Protein AF-A0A497CHL9-F1 (afdb_monomer)

pLDDT: mean 81.03, std 6.9, range [50.44, 88.62]

Structure (mmCIF, N/CA/C/O backbone):
data_AF-A0A497CHL9-F1
#
_entry.id   AF-A0A497CHL9-F1
#
loop_
_atom_site.group_PDB
_atom_site.id
_atom_site.type_symbol
_atom_site.label_atom_id
_atom_site.label_alt_id
_atom_site.label_comp_id
_atom_site.label_asym_id
_atom_site.label_entity_id
_atom_site.label_seq_id
_atom_site.pdbx_PDB_ins_code
_atom_site.Cartn_x
_atom_site.Cartn_y
_atom_site.Cartn_z
_atom_site.occupancy
_atom_site.B_iso_or_equiv
_atom_site.auth_seq_id
_atom_site.auth_comp_id
_atom_site.auth_asym_id
_atom_site.auth_atom_id
_atom_site.pdbx_PDB_model_num
ATOM 1 N N . MET A 1 1 ? -33.575 -0.368 0.134 1.00 50.44 1 MET A N 1
ATOM 2 C CA . MET A 1 1 ? -32.310 -0.157 0.882 1.00 50.44 1 MET A CA 1
ATOM 3 C C . MET A 1 1 ? -31.190 0.016 -0.133 1.00 50.44 1 MET A C 1
ATOM 5 O O . MET A 1 1 ? -31.068 -0.824 -1.010 1.00 50.44 1 MET A O 1
ATOM 9 N N . ASN A 1 2 ? -30.447 1.124 -0.096 1.00 69.88 2 ASN A N 1
ATOM 10 C CA . ASN A 1 2 ? -29.485 1.469 -1.149 1.00 69.88 2 ASN A CA 1
ATOM 11 C C . ASN A 1 2 ? -28.126 0.797 -0.862 1.00 69.88 2 ASN A C 1
ATOM 13 O O . ASN A 1 2 ? -27.558 1.038 0.204 1.00 69.88 2 ASN A O 1
ATOM 17 N N . VAL A 1 3 ? -27.611 -0.046 -1.763 1.00 69.12 3 VAL A N 1
ATOM 18 C CA . VAL A 1 3 ? -26.396 -0.878 -1.560 1.00 69.12 3 VAL A CA 1
ATOM 19 C C . VAL A 1 3 ? -25.186 -0.036 -1.132 1.00 69.12 3 VAL A C 1
ATOM 21 O O . VAL A 1 3 ? -24.444 -0.408 -0.224 1.00 69.12 3 VAL A O 1
ATOM 24 N N . VAL A 1 4 ? -25.071 1.171 -1.689 1.00 67.56 4 VAL A N 1
ATOM 25 C CA . VAL A 1 4 ? -24.030 2.159 -1.361 1.00 67.56 4 VAL A CA 1
ATOM 26 C C . VAL A 1 4 ? -24.041 2.548 0.124 1.00 67.56 4 VAL A C 1
ATOM 28 O O . VAL A 1 4 ? -22.989 2.706 0.741 1.00 67.56 4 VAL A O 1
ATOM 31 N N . SER A 1 5 ? -25.224 2.651 0.737 1.00 66.19 5 SER A N 1
ATOM 32 C CA . SER A 1 5 ? -25.349 3.008 2.158 1.00 66.19 5 SER A CA 1
ATOM 33 C C . SER A 1 5 ? -24.856 1.903 3.094 1.00 66.19 5 SER A C 1
ATOM 35 O O . SER A 1 5 ? -24.341 2.204 4.169 1.00 66.19 5 SER A O 1
ATOM 37 N N . ASN A 1 6 ? -24.959 0.636 2.681 1.00 70.38 6 ASN A N 1
ATOM 38 C CA . ASN A 1 6 ? -24.486 -0.499 3.472 1.00 70.38 6 ASN A CA 1
ATOM 39 C C . ASN A 1 6 ? -22.960 -0.621 3.406 1.00 70.38 6 ASN A C 1
ATOM 41 O O . ASN A 1 6 ? -22.311 -0.795 4.434 1.00 70.38 6 ASN A O 1
ATOM 45 N N . ILE A 1 7 ? -22.380 -0.426 2.218 1.00 69.19 7 ILE A N 1
ATOM 46 C CA . ILE A 1 7 ? -20.923 -0.412 2.023 1.00 69.19 7 ILE A CA 1
ATOM 47 C C . ILE A 1 7 ? -20.285 0.704 2.863 1.00 69.19 7 ILE A C 1
ATOM 49 O O . ILE A 1 7 ? -19.293 0.479 3.550 1.00 69.19 7 ILE A O 1
ATOM 53 N N . ASN A 1 8 ? -20.895 1.891 2.901 1.00 68.25 8 ASN A N 1
ATOM 54 C CA . ASN A 1 8 ? -20.396 2.998 3.721 1.00 68.25 8 ASN A CA 1
ATOM 55 C C . ASN A 1 8 ? -20.463 2.735 5.229 1.00 68.25 8 ASN A C 1
ATOM 57 O O . ASN A 1 8 ? -19.634 3.262 5.973 1.00 68.25 8 ASN A O 1
ATOM 61 N N . LYS A 1 9 ? -21.432 1.943 5.698 1.00 70.69 9 LYS A N 1
ATOM 62 C CA . LYS A 1 9 ? -21.491 1.526 7.105 1.00 70.69 9 LYS A CA 1
ATOM 63 C C . LYS A 1 9 ? -20.357 0.564 7.443 1.00 70.69 9 LYS A C 1
ATOM 65 O O . LYS A 1 9 ? -19.736 0.725 8.487 1.00 70.69 9 LYS A O 1
ATOM 70 N N . GLU A 1 10 ? -20.061 -0.384 6.557 1.00 70.75 10 GLU A N 1
ATOM 71 C CA . GLU A 1 10 ? -18.956 -1.333 6.733 1.00 70.75 10 GLU A CA 1
ATOM 72 C C . GLU A 1 10 ? -17.585 -0.645 6.688 1.00 70.75 10 GLU A C 1
ATOM 74 O O . GLU A 1 10 ? -16.754 -0.873 7.564 1.00 70.75 10 GLU A O 1
ATOM 79 N N . LEU A 1 11 ? -17.365 0.270 5.739 1.00 68.25 11 LEU A N 1
ATOM 80 C CA . LEU A 1 11 ? -16.096 0.999 5.610 1.00 68.25 11 LEU A CA 1
ATOM 81 C C . LEU A 1 11 ? -15.804 1.939 6.787 1.00 68.25 11 LEU A C 1
ATOM 83 O O . LEU A 1 11 ? -14.644 2.209 7.092 1.00 68.25 11 LEU A O 1
ATOM 87 N N . ASN A 1 12 ? -16.843 2.443 7.456 1.00 70.44 12 ASN A N 1
ATOM 88 C CA . ASN A 1 12 ? -16.687 3.281 8.644 1.00 70.44 12 ASN A CA 1
ATOM 89 C C . ASN A 1 12 ? -16.412 2.482 9.923 1.00 70.44 12 ASN A C 1
ATOM 91 O O . ASN A 1 12 ? -16.129 3.090 10.960 1.00 70.44 12 ASN A O 1
ATOM 95 N N . LYS A 1 13 ? -16.470 1.142 9.887 1.00 77.12 13 LYS A N 1
ATOM 96 C CA . LYS A 1 13 ? -16.126 0.343 11.064 1.00 77.12 13 LYS A CA 1
ATOM 97 C C . LYS A 1 13 ? -14.653 0.563 11.424 1.00 77.12 13 LYS A C 1
ATOM 99 O O . LYS A 1 13 ? -13.784 0.476 10.552 1.00 77.12 13 LYS A O 1
ATOM 104 N N . PRO A 1 14 ? -14.336 0.799 12.710 1.00 69.75 14 PRO A N 1
ATOM 105 C CA . PRO A 1 14 ? -12.968 1.084 13.143 1.00 69.75 14 PRO A CA 1
ATOM 106 C C . PRO A 1 14 ? -11.999 -0.079 12.885 1.00 69.75 14 PRO A C 1
ATOM 108 O O . PRO A 1 14 ? -10.794 0.149 12.807 1.00 69.75 14 PRO A O 1
ATOM 111 N N . GLU A 1 15 ? -12.523 -1.294 12.722 1.00 77.88 15 GLU A N 1
ATOM 112 C CA . GLU A 1 15 ? -11.773 -2.542 12.552 1.00 77.88 15 GLU A CA 1
ATOM 113 C C . GLU A 1 15 ? -11.457 -2.895 11.094 1.00 77.88 15 GLU A C 1
ATOM 115 O O . GLU A 1 15 ? -10.571 -3.713 10.846 1.00 77.88 15 GLU A O 1
ATOM 120 N N . PHE A 1 16 ? -12.156 -2.288 10.128 1.00 81.31 16 PHE A N 1
ATOM 121 C CA . PHE A 1 16 ? -12.050 -2.667 8.718 1.00 81.31 16 PHE A CA 1
ATOM 122 C C . PHE A 1 16 ? -10.626 -2.450 8.188 1.00 81.31 16 PHE A C 1
ATOM 124 O O . PHE A 1 16 ? -9.960 -3.392 7.765 1.00 81.31 16 PHE A O 1
ATOM 131 N N . PHE A 1 17 ? -10.111 -1.223 8.294 1.00 82.44 17 PHE A N 1
ATOM 132 C CA . PHE A 1 17 ? -8.760 -0.899 7.828 1.00 82.44 17 PHE A CA 1
ATOM 133 C C . PHE A 1 17 ? -7.643 -1.638 8.586 1.00 82.44 17 PHE A C 1
ATOM 135 O O . PHE A 1 17 ? -6.747 -2.155 7.918 1.00 82.44 17 PHE A O 1
ATOM 142 N N . PRO A 1 18 ? -7.680 -1.767 9.932 1.00 84.25 18 PRO A N 1
ATOM 143 C CA . PRO A 1 18 ? -6.744 -2.622 10.660 1.00 84.25 18 PRO A CA 1
ATOM 144 C C . PRO A 1 18 ? -6.675 -4.061 10.140 1.00 84.25 18 PRO A C 1
ATOM 146 O O . PRO A 1 18 ? -5.583 -4.602 9.978 1.00 84.25 18 PRO A O 1
ATOM 149 N N . ARG A 1 19 ? -7.826 -4.668 9.822 1.00 85.06 19 ARG A N 1
ATOM 150 C CA . ARG A 1 19 ? -7.886 -6.032 9.286 1.00 85.06 19 ARG A CA 1
ATOM 151 C C . ARG A 1 19 ? -7.238 -6.137 7.905 1.00 85.06 19 ARG A C 1
ATOM 153 O O . ARG A 1 19 ? -6.485 -7.076 7.666 1.00 85.06 19 ARG A O 1
ATOM 160 N N . LEU A 1 20 ? -7.493 -5.179 7.009 1.00 84.38 20 LEU A N 1
ATOM 161 C CA . LEU A 1 20 ? -6.867 -5.173 5.681 1.00 84.38 20 LEU A CA 1
ATOM 162 C C . LEU A 1 20 ? -5.348 -4.981 5.769 1.00 84.38 20 LEU A C 1
ATOM 164 O O . LEU A 1 20 ? -4.608 -5.632 5.039 1.00 84.38 20 LEU A O 1
ATOM 168 N N . ILE A 1 21 ? -4.872 -4.128 6.678 1.00 85.50 21 ILE A N 1
ATOM 169 C CA . ILE A 1 21 ? -3.434 -3.935 6.901 1.00 85.50 21 ILE A CA 1
ATOM 170 C C . ILE A 1 21 ? -2.798 -5.218 7.445 1.00 85.50 21 ILE A C 1
ATOM 172 O O . ILE A 1 21 ? -1.766 -5.639 6.932 1.00 85.50 21 ILE A O 1
ATOM 176 N N . ALA A 1 22 ? -3.423 -5.875 8.426 1.00 85.75 22 ALA A N 1
ATOM 177 C CA . ALA A 1 22 ? -2.941 -7.154 8.950 1.00 85.75 22 ALA A CA 1
ATOM 178 C C . ALA A 1 22 ? -2.854 -8.233 7.856 1.00 85.75 22 ALA A C 1
ATOM 180 O O . ALA A 1 22 ? -1.887 -8.994 7.815 1.00 85.75 22 ALA A O 1
ATOM 181 N N . LEU A 1 23 ? -3.820 -8.250 6.930 1.00 86.50 23 LEU A N 1
ATOM 182 C CA . LEU A 1 23 ? -3.804 -9.132 5.765 1.00 86.50 23 LEU A CA 1
ATOM 183 C C . LEU A 1 23 ? -2.622 -8.818 4.841 1.00 86.50 23 LEU A C 1
ATOM 185 O O . LEU A 1 23 ? -1.882 -9.733 4.491 1.00 86.50 23 LEU A O 1
ATOM 189 N N . VAL A 1 24 ? -2.390 -7.543 4.503 1.00 86.81 24 VAL A N 1
ATOM 190 C CA . VAL A 1 24 ? -1.218 -7.131 3.709 1.00 86.81 24 VAL A CA 1
ATOM 191 C C . VAL A 1 24 ? 0.078 -7.593 4.376 1.00 86.81 24 VAL A C 1
ATOM 193 O O . VAL A 1 24 ? 0.905 -8.219 3.715 1.00 86.81 24 VAL A O 1
ATOM 196 N N . LEU A 1 25 ? 0.236 -7.362 5.685 1.00 85.75 25 LEU A N 1
ATOM 197 C CA . LEU A 1 25 ? 1.422 -7.796 6.427 1.00 85.75 25 LEU A CA 1
ATOM 198 C C . LEU A 1 25 ? 1.605 -9.317 6.383 1.00 85.75 25 LEU A C 1
ATOM 200 O O . LEU A 1 25 ? 2.717 -9.775 6.152 1.00 85.75 25 LEU A O 1
ATOM 204 N N . SER A 1 26 ? 0.539 -10.099 6.569 1.00 85.44 26 SER A N 1
ATOM 205 C CA . SER A 1 26 ? 0.612 -11.566 6.512 1.00 85.44 26 SER A CA 1
ATOM 206 C C . SER A 1 26 ? 0.983 -12.060 5.109 1.00 85.44 26 SER A C 1
ATOM 208 O O . SER A 1 26 ? 1.888 -12.876 4.948 1.00 85.44 26 SER A O 1
ATOM 210 N N . THR A 1 27 ? 0.380 -11.487 4.063 1.00 85.94 27 THR A N 1
ATOM 211 C CA . THR A 1 27 ? 0.700 -11.855 2.672 1.00 85.94 27 THR A CA 1
ATOM 212 C C . THR A 1 27 ? 2.117 -11.474 2.247 1.00 85.94 27 THR A C 1
ATOM 214 O O . THR A 1 27 ? 2.654 -12.075 1.315 1.00 85.94 27 THR A O 1
ATOM 217 N N . LEU A 1 28 ? 2.750 -10.526 2.944 1.00 83.25 28 LEU A N 1
ATOM 218 C CA . LEU A 1 28 ? 4.136 -10.135 2.702 1.00 83.25 28 LEU A CA 1
ATOM 219 C C . LEU A 1 28 ? 5.110 -11.292 2.973 1.00 83.25 28 LEU A C 1
ATOM 221 O O . LEU A 1 28 ? 6.092 -11.419 2.247 1.00 83.25 28 LEU A O 1
ATOM 225 N N . LEU A 1 29 ? 4.811 -12.171 3.939 1.00 78.50 29 LEU A N 1
ATOM 226 C CA . LEU A 1 29 ? 5.639 -13.348 4.236 1.00 78.50 29 LEU A CA 1
ATOM 227 C C . LEU A 1 29 ? 5.560 -14.440 3.158 1.00 78.50 29 LEU A C 1
ATOM 229 O O . LEU A 1 29 ? 6.499 -15.214 3.006 1.00 78.50 29 LEU A O 1
ATOM 233 N N . ILE A 1 30 ? 4.460 -14.506 2.403 1.00 79.88 30 ILE A N 1
ATOM 234 C CA . ILE A 1 30 ? 4.221 -15.564 1.407 1.00 79.88 30 ILE A CA 1
ATOM 235 C C . ILE A 1 30 ? 4.927 -15.254 0.083 1.00 79.88 30 ILE A C 1
ATOM 237 O O . ILE A 1 30 ? 5.431 -16.158 -0.581 1.00 79.88 30 ILE A O 1
ATOM 241 N N . GLY A 1 31 ? 4.966 -13.984 -0.327 1.00 80.88 31 GLY A N 1
ATOM 242 C CA . GLY A 1 31 ? 5.686 -13.574 -1.528 1.00 80.88 31 GLY A CA 1
ATOM 243 C C . GLY A 1 31 ? 5.150 -12.307 -2.185 1.00 80.88 31 GLY A C 1
ATOM 244 O O . GLY A 1 31 ? 4.174 -11.698 -1.749 1.00 80.88 31 GLY A O 1
ATOM 245 N N . PHE A 1 32 ? 5.796 -11.917 -3.287 1.00 76.88 32 PHE A N 1
ATOM 246 C CA . PHE A 1 32 ? 5.501 -10.663 -3.985 1.00 76.88 32 PHE A CA 1
ATOM 247 C C . PHE A 1 32 ? 4.085 -10.629 -4.577 1.00 76.88 32 PHE A C 1
ATOM 249 O O . PHE A 1 32 ? 3.349 -9.683 -4.328 1.00 76.88 32 PHE A O 1
ATOM 256 N N . ALA A 1 33 ? 3.672 -11.677 -5.298 1.00 81.00 33 ALA A N 1
ATOM 257 C CA . ALA A 1 33 ? 2.364 -11.719 -5.955 1.00 81.00 33 ALA A CA 1
ATOM 258 C C . ALA A 1 33 ? 1.167 -11.540 -4.989 1.00 81.00 33 ALA A C 1
ATOM 260 O O . ALA A 1 33 ? 0.363 -10.6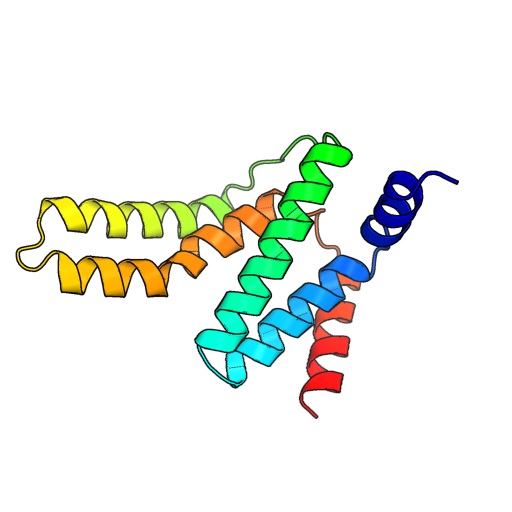35 -5.224 1.00 81.00 33 ALA A O 1
ATOM 261 N N . PRO A 1 34 ? 1.032 -12.317 -3.892 1.00 82.56 34 PRO A N 1
ATOM 262 C CA . PRO A 1 34 ? -0.085 -12.141 -2.961 1.00 82.56 34 PRO A CA 1
ATOM 263 C C . PRO A 1 34 ? -0.032 -10.797 -2.224 1.00 82.56 34 PRO A C 1
ATOM 265 O O . PRO A 1 34 ? -1.074 -10.170 -2.039 1.00 82.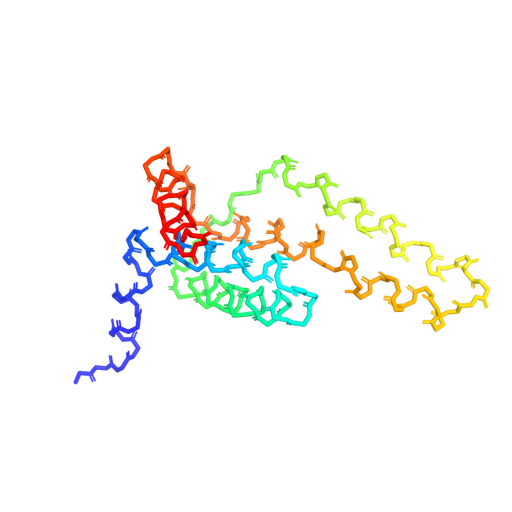56 34 PRO A O 1
ATOM 268 N N . SER A 1 35 ? 1.166 -10.312 -1.882 1.00 84.44 35 SER A N 1
ATOM 269 C CA . SER A 1 35 ? 1.349 -8.994 -1.264 1.00 84.44 35 SER A CA 1
ATOM 270 C C . SER A 1 35 ? 0.899 -7.851 -2.182 1.00 84.44 35 SER A C 1
ATOM 272 O O . SER A 1 35 ? 0.167 -6.958 -1.752 1.00 84.44 35 SER A O 1
ATOM 274 N N . SER A 1 36 ? 1.240 -7.903 -3.474 1.00 83.94 36 SER A N 1
ATOM 275 C CA . SER A 1 36 ? 0.802 -6.910 -4.462 1.00 83.94 36 SER A CA 1
ATOM 276 C C . SER A 1 36 ? -0.718 -6.883 -4.629 1.00 83.94 36 SER A C 1
ATOM 278 O O . SER A 1 36 ? -1.302 -5.803 -4.717 1.00 83.94 36 SER A O 1
ATOM 280 N N . ILE A 1 37 ? -1.376 -8.048 -4.627 1.00 86.31 37 ILE A N 1
ATOM 281 C CA . ILE A 1 37 ? -2.842 -8.137 -4.715 1.00 86.31 37 ILE A CA 1
ATOM 282 C C . ILE A 1 37 ? -3.483 -7.538 -3.460 1.00 86.31 37 ILE A C 1
ATOM 284 O O . ILE A 1 37 ? -4.386 -6.707 -3.566 1.00 86.31 37 ILE A O 1
ATOM 288 N N . ALA A 1 38 ? -2.990 -7.901 -2.273 1.00 86.38 38 ALA A N 1
ATOM 289 C CA . ALA A 1 38 ? -3.486 -7.368 -1.009 1.00 86.38 38 ALA A CA 1
ATOM 290 C C . ALA A 1 38 ? -3.315 -5.840 -0.921 1.00 86.38 38 ALA A C 1
ATOM 292 O O . ALA A 1 38 ? -4.241 -5.133 -0.516 1.00 86.38 38 ALA A O 1
ATOM 293 N N . LEU A 1 39 ? -2.165 -5.316 -1.361 1.00 85.81 39 LEU A N 1
ATOM 294 C CA . LEU A 1 39 ? -1.913 -3.877 -1.469 1.00 85.81 39 LEU A CA 1
ATOM 295 C C . LEU A 1 39 ? -2.865 -3.200 -2.457 1.00 85.81 39 LEU A C 1
ATOM 297 O O . LEU A 1 39 ? -3.381 -2.124 -2.158 1.00 85.81 39 LEU A O 1
ATOM 301 N N . GLY A 1 40 ? -3.139 -3.826 -3.604 1.00 86.00 40 GLY A N 1
ATOM 302 C CA . GLY A 1 40 ? -4.111 -3.332 -4.578 1.00 86.00 40 GLY A CA 1
ATOM 303 C C . GLY A 1 40 ? -5.516 -3.214 -3.984 1.00 86.00 40 GLY A C 1
ATOM 304 O O . GLY A 1 40 ? -6.161 -2.173 -4.113 1.00 86.00 40 GLY A O 1
ATOM 305 N N . VAL A 1 41 ? -5.959 -4.241 -3.253 1.00 88.19 41 VAL A N 1
ATOM 306 C CA . VAL A 1 41 ? -7.248 -4.243 -2.543 1.00 88.19 41 VAL A CA 1
ATOM 307 C C . VAL A 1 41 ? -7.294 -3.138 -1.482 1.00 88.19 41 VAL A C 1
ATOM 309 O O . VAL A 1 41 ? -8.253 -2.364 -1.438 1.00 88.19 41 VAL A O 1
ATOM 312 N N . LEU A 1 42 ? -6.245 -3.005 -0.663 1.00 87.81 42 LEU A N 1
ATOM 313 C CA . LEU A 1 42 ? -6.136 -1.939 0.337 1.00 87.81 42 LEU A CA 1
ATOM 314 C C . LEU A 1 42 ? -6.179 -0.548 -0.317 1.00 87.81 42 LEU A C 1
ATOM 316 O O . LEU A 1 42 ? -6.854 0.349 0.197 1.00 87.81 42 LEU A O 1
ATOM 320 N N . SER A 1 43 ? -5.503 -0.376 -1.454 1.00 85.75 43 SER A N 1
ATOM 321 C CA . SER A 1 43 ? -5.474 0.877 -2.212 1.00 85.75 43 SER A CA 1
ATOM 322 C C . SER A 1 43 ? -6.860 1.254 -2.731 1.00 85.75 43 SER A C 1
ATOM 324 O O . SER A 1 43 ? -7.334 2.364 -2.487 1.00 85.75 43 SER A O 1
ATOM 326 N N . PHE A 1 44 ? -7.558 0.302 -3.358 1.00 87.44 44 PHE A N 1
ATOM 327 C CA . PHE A 1 44 ? -8.898 0.511 -3.901 1.00 87.44 44 PHE A CA 1
ATOM 328 C C . PHE A 1 44 ? -9.897 0.939 -2.819 1.00 87.44 44 PHE A C 1
ATOM 330 O O . PHE A 1 44 ? -10.590 1.948 -2.971 1.00 87.44 44 PHE A O 1
ATOM 337 N N . PHE A 1 45 ? -9.932 0.225 -1.688 1.00 84.94 45 PHE A N 1
ATOM 338 C CA . PHE A 1 45 ? -10.843 0.559 -0.592 1.00 84.94 45 PHE A CA 1
ATOM 339 C C . PHE A 1 45 ? -10.503 1.894 0.077 1.00 84.94 45 PHE A C 1
ATOM 341 O O . PHE A 1 45 ? -11.409 2.657 0.417 1.00 84.94 45 PHE A O 1
ATOM 348 N N . SER A 1 46 ? -9.216 2.207 0.232 1.00 83.50 46 SER A N 1
ATOM 349 C CA . SER A 1 46 ? -8.766 3.496 0.774 1.00 83.50 46 SER A CA 1
ATOM 350 C C . SER A 1 46 ? -9.183 4.667 -0.121 1.00 83.50 46 SER A C 1
ATOM 352 O O . SER A 1 46 ? -9.678 5.683 0.376 1.00 83.50 46 SER A O 1
ATOM 354 N N . LEU A 1 47 ? -9.040 4.516 -1.442 1.00 83.50 47 LEU A N 1
ATOM 355 C CA . LEU A 1 47 ? -9.422 5.535 -2.418 1.00 83.50 47 LEU A CA 1
ATOM 356 C C . LEU A 1 47 ? -10.942 5.752 -2.428 1.00 83.50 47 LEU A C 1
ATOM 358 O O . LEU A 1 47 ? -11.410 6.888 -2.318 1.00 83.50 47 LEU A O 1
ATOM 362 N N . TRP A 1 48 ? -11.711 4.658 -2.478 1.00 82.12 48 TRP A N 1
ATOM 363 C CA . TRP A 1 48 ? -13.173 4.693 -2.437 1.00 82.12 48 TRP A CA 1
ATOM 364 C C . TRP A 1 48 ? -13.689 5.391 -1.176 1.00 82.12 48 TRP A C 1
ATOM 366 O O . TRP A 1 48 ? -14.531 6.287 -1.248 1.00 82.12 48 TRP A O 1
ATOM 376 N N . TYR A 1 49 ? -13.130 5.038 -0.016 1.00 79.69 49 TYR A N 1
ATOM 377 C CA . TYR A 1 49 ? -13.485 5.651 1.260 1.00 79.69 49 TYR A CA 1
ATOM 378 C C . TYR A 1 49 ? -13.277 7.170 1.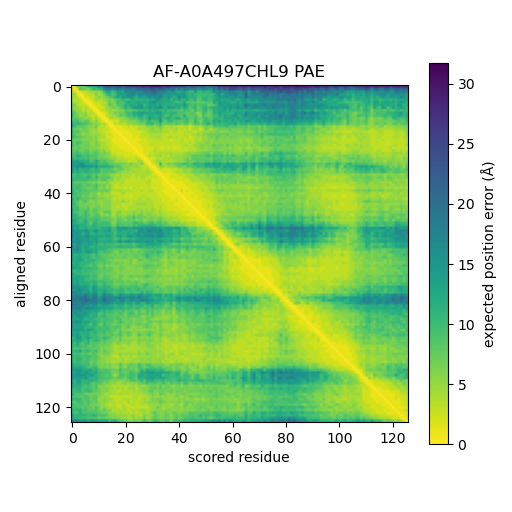260 1.00 79.69 49 TYR A C 1
ATOM 380 O O . TYR A 1 49 ? -14.132 7.910 1.746 1.00 79.69 49 TYR A O 1
ATOM 388 N N . THR A 1 50 ? -12.182 7.662 0.682 1.00 77.25 50 THR A N 1
ATOM 389 C CA . THR A 1 50 ? -11.898 9.104 0.655 1.00 77.25 50 THR A CA 1
ATOM 390 C C . THR A 1 50 ? -12.797 9.881 -0.289 1.00 77.25 50 THR A C 1
ATOM 392 O O . THR A 1 50 ? -13.236 10.975 0.075 1.00 77.25 50 THR A O 1
ATOM 395 N N . ILE A 1 51 ? -13.136 9.311 -1.448 1.00 78.12 51 ILE A N 1
ATOM 396 C CA . ILE A 1 51 ? -14.098 9.910 -2.383 1.00 78.12 51 ILE A CA 1
ATOM 397 C C . ILE A 1 51 ? -15.458 10.074 -1.698 1.00 78.12 51 ILE A C 1
ATOM 399 O O . ILE A 1 51 ? -16.060 11.148 -1.744 1.00 78.12 51 ILE A O 1
ATOM 403 N N . VAL A 1 52 ? -15.921 9.029 -1.010 1.00 75.94 52 VAL A N 1
ATOM 404 C CA . VAL A 1 52 ? -17.243 9.031 -0.379 1.00 75.94 52 VAL A CA 1
ATOM 405 C C . VAL A 1 52 ? -17.279 9.875 0.895 1.00 75.94 52 VAL A C 1
ATOM 407 O O . VAL A 1 52 ? -18.231 10.620 1.119 1.00 75.94 52 VAL A O 1
ATOM 410 N N . SER A 1 53 ? -16.234 9.811 1.719 1.00 69.69 53 SER A N 1
ATOM 411 C CA . SER A 1 53 ? -16.156 10.560 2.975 1.00 69.69 53 SER A CA 1
ATOM 412 C C . SER A 1 53 ? -15.765 12.035 2.784 1.00 69.69 53 SER A C 1
ATOM 414 O O . SER A 1 53 ? -15.729 12.764 3.778 1.00 69.69 53 SER A O 1
ATOM 416 N N . LYS A 1 54 ? -15.443 12.477 1.551 1.00 67.44 54 LYS A N 1
ATOM 417 C CA . LYS A 1 54 ? -14.974 13.838 1.194 1.00 67.44 54 LYS A CA 1
ATOM 418 C C . LYS A 1 54 ? -13.967 14.411 2.192 1.00 67.44 54 LYS A C 1
ATOM 420 O O . LYS A 1 54 ? -14.051 15.565 2.623 1.00 67.44 54 LYS A O 1
ATOM 425 N N . ARG A 1 55 ? -13.038 13.574 2.641 1.00 67.00 55 ARG A N 1
ATOM 426 C CA . ARG A 1 55 ? -12.200 13.926 3.777 1.00 67.00 55 ARG A CA 1
ATOM 427 C C . ARG A 1 55 ? -11.094 14.885 3.361 1.00 67.00 55 ARG A C 1
ATOM 429 O O . ARG 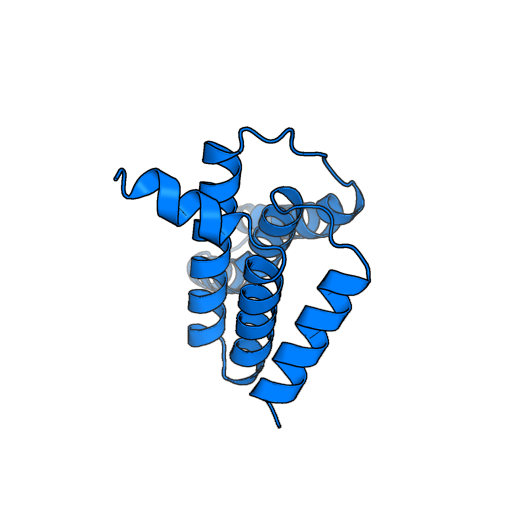A 1 55 ? -10.433 14.684 2.349 1.00 67.00 55 ARG A O 1
ATOM 436 N N . LYS A 1 56 ? -10.841 15.893 4.198 1.00 65.19 56 LYS A N 1
ATOM 437 C CA . LYS A 1 56 ? -9.659 16.747 4.058 1.00 65.19 56 LYS A CA 1
ATOM 438 C C . LYS A 1 56 ? -8.409 15.920 4.362 1.00 65.19 56 LYS A C 1
ATOM 440 O O . LYS A 1 56 ? -8.191 15.528 5.510 1.00 65.19 56 LYS A O 1
ATOM 445 N N . ILE A 1 57 ? -7.627 15.651 3.323 1.00 70.06 57 ILE A N 1
ATOM 446 C CA . ILE A 1 57 ? -6.335 14.972 3.412 1.00 70.06 57 ILE A CA 1
ATOM 447 C C . ILE A 1 57 ? -5.394 15.883 4.205 1.00 70.06 57 ILE A C 1
ATOM 449 O O . ILE A 1 57 ? -5.177 17.036 3.831 1.00 70.06 57 ILE A O 1
ATOM 453 N N . LYS A 1 58 ? -4.869 15.394 5.331 1.00 69.38 58 LYS A N 1
ATOM 454 C CA . LYS A 1 58 ? -3.828 16.101 6.082 1.00 69.38 58 LYS A CA 1
ATOM 455 C C . LYS A 1 58 ? -2.486 15.561 5.621 1.00 69.38 58 LYS A C 1
ATOM 457 O O . LYS A 1 58 ? -2.141 14.433 5.956 1.00 69.38 58 LYS A O 1
ATOM 462 N N . LEU A 1 59 ? -1.759 16.370 4.858 1.00 69.50 59 LEU A N 1
ATOM 463 C CA . LEU A 1 59 ? -0.401 16.040 4.449 1.00 69.50 59 LEU A CA 1
ATOM 464 C C . LEU A 1 59 ? 0.491 15.934 5.689 1.00 69.50 59 LEU A C 1
ATOM 466 O O . LEU A 1 59 ? 0.621 16.888 6.454 1.00 69.50 59 LEU A O 1
ATOM 470 N N . GLN A 1 60 ? 1.052 14.749 5.897 1.00 77.19 60 GLN A N 1
ATOM 471 C CA . GLN A 1 60 ? 2.035 14.474 6.936 1.00 77.19 60 GLN A CA 1
ATOM 472 C C . GLN A 1 60 ? 3.417 14.486 6.288 1.00 77.19 60 GLN A C 1
ATOM 474 O O . GLN A 1 60 ? 3.652 13.745 5.332 1.00 77.19 60 GLN A O 1
ATOM 479 N N . PHE A 1 61 ? 4.316 15.341 6.779 1.00 77.69 61 PHE A N 1
ATOM 480 C CA . PHE A 1 61 ? 5.661 15.489 6.214 1.00 77.69 61 PHE A CA 1
ATOM 481 C C . PHE A 1 61 ? 6.470 14.192 6.306 1.00 77.69 61 PHE A C 1
ATOM 483 O O . PHE A 1 61 ? 7.289 13.917 5.434 1.00 77.69 61 PHE A O 1
ATOM 490 N N . GLU A 1 62 ? 6.194 13.354 7.304 1.00 82.88 62 GLU A N 1
ATOM 491 C CA . GLU A 1 62 ? 6.877 12.076 7.504 1.00 82.88 62 GLU A CA 1
ATOM 492 C C . GLU A 1 62 ? 6.650 11.113 6.327 1.00 82.88 62 GLU A C 1
ATOM 494 O O . GLU A 1 62 ? 7.545 10.362 5.946 1.00 82.88 62 GLU A O 1
ATOM 499 N N . LEU A 1 63 ? 5.470 11.172 5.700 1.00 81.06 63 LEU A N 1
ATOM 500 C CA . LEU A 1 63 ? 5.109 10.324 4.562 1.00 81.06 63 LEU A CA 1
ATOM 501 C C . LEU A 1 63 ? 5.659 10.854 3.231 1.00 81.06 63 LEU A C 1
ATOM 503 O O . LEU A 1 63 ? 5.647 10.133 2.235 1.00 81.06 63 LEU A O 1
ATOM 507 N N . LEU A 1 64 ? 6.178 12.084 3.207 1.00 83.44 64 LEU A N 1
ATOM 508 C CA . LEU A 1 64 ? 6.776 12.676 2.01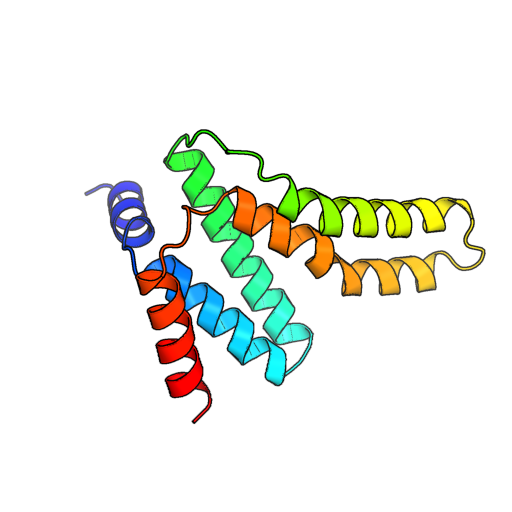4 1.00 83.44 64 LEU A CA 1
ATOM 509 C C . LEU A 1 64 ? 8.149 12.064 1.699 1.00 83.44 64 LEU A C 1
ATOM 511 O O . LEU A 1 64 ? 8.525 11.966 0.538 1.00 83.44 64 LEU A O 1
ATOM 515 N N . ILE A 1 65 ? 8.878 11.603 2.719 1.00 86.75 65 ILE A N 1
ATOM 516 C CA . ILE A 1 65 ? 10.210 10.995 2.585 1.00 86.75 65 ILE A CA 1
ATOM 517 C C . ILE A 1 65 ? 10.209 9.780 1.634 1.00 86.75 65 ILE A C 1
ATOM 519 O O . ILE A 1 65 ? 10.958 9.802 0.654 1.00 86.75 65 ILE A O 1
ATOM 523 N N . PRO A 1 66 ? 9.383 8.734 1.854 1.00 86.19 66 PRO A N 1
ATOM 524 C CA . PRO A 1 66 ? 9.358 7.570 0.965 1.00 86.19 66 PRO A CA 1
ATOM 525 C C . PRO A 1 66 ? 8.883 7.914 -0.455 1.00 86.19 66 PRO A C 1
ATOM 527 O O . PRO A 1 66 ? 9.378 7.339 -1.424 1.00 86.19 66 PRO A O 1
ATOM 530 N N . ILE A 1 67 ? 7.997 8.907 -0.597 1.00 87.31 67 ILE A N 1
ATOM 531 C CA . ILE A 1 67 ? 7.557 9.415 -1.903 1.00 87.31 67 ILE A CA 1
ATOM 532 C C . ILE A 1 67 ? 8.727 10.078 -2.640 1.00 87.31 67 ILE A C 1
ATOM 534 O O . ILE A 1 67 ? 8.975 9.760 -3.800 1.00 87.31 67 ILE A O 1
ATOM 538 N N . SER A 1 68 ? 9.488 10.946 -1.970 1.00 87.25 68 SER A N 1
ATOM 539 C CA . SER A 1 68 ? 10.665 11.601 -2.552 1.00 87.25 68 SER A CA 1
ATOM 540 C C . SER A 1 68 ? 11.726 10.594 -2.997 1.00 87.25 68 SER A C 1
ATOM 542 O O . SER A 1 68 ? 12.292 10.734 -4.077 1.00 87.25 68 SER A O 1
ATOM 544 N N . ILE A 1 69 ? 11.957 9.538 -2.212 1.00 88.62 69 ILE A N 1
ATOM 545 C CA . ILE A 1 69 ? 12.867 8.443 -2.584 1.00 88.62 69 ILE A CA 1
ATOM 546 C C . ILE A 1 69 ? 12.389 7.722 -3.846 1.00 88.62 69 ILE A C 1
ATOM 548 O O . ILE A 1 69 ? 13.192 7.439 -4.733 1.00 88.62 69 ILE A O 1
ATOM 552 N N . TYR A 1 70 ? 11.087 7.471 -3.973 1.00 87.94 70 TYR A N 1
ATOM 553 C CA . TYR A 1 70 ? 10.544 6.881 -5.192 1.00 87.94 70 TYR A CA 1
ATOM 554 C C . TYR A 1 70 ? 10.716 7.805 -6.407 1.00 87.94 70 TYR A C 1
ATOM 556 O O . TYR A 1 70 ? 11.098 7.341 -7.478 1.00 87.94 70 TYR A O 1
ATOM 564 N N . VAL A 1 71 ? 10.518 9.118 -6.245 1.00 88.06 71 VAL A N 1
ATOM 565 C CA . VAL A 1 71 ? 10.771 10.104 -7.313 1.00 88.06 71 VAL A CA 1
ATOM 566 C C . VAL A 1 71 ? 12.236 10.080 -7.757 1.00 88.06 71 VAL A C 1
ATOM 568 O O . VAL A 1 71 ? 12.504 10.130 -8.956 1.00 88.06 71 VAL A O 1
ATOM 571 N N . LEU A 1 72 ? 13.186 9.928 -6.828 1.00 88.56 72 LEU A N 1
ATOM 572 C CA . LEU A 1 72 ? 14.599 9.751 -7.178 1.00 88.56 72 LEU A CA 1
ATOM 573 C C . LEU A 1 72 ? 14.825 8.494 -8.029 1.00 88.56 72 LEU A C 1
ATOM 575 O O . LEU A 1 72 ? 15.563 8.561 -9.008 1.00 88.56 72 LEU A O 1
ATOM 579 N N . PHE A 1 73 ? 14.156 7.375 -7.729 1.00 86.56 73 PHE A N 1
ATOM 580 C CA . PHE A 1 73 ? 14.228 6.182 -8.582 1.00 86.56 73 PHE A CA 1
ATOM 581 C C . PHE A 1 73 ? 13.634 6.417 -9.969 1.00 86.56 73 PHE A C 1
ATOM 583 O O . PHE A 1 73 ? 14.231 5.999 -10.957 1.00 86.56 73 PHE A O 1
ATOM 590 N N . VAL A 1 74 ? 12.515 7.135 -10.075 1.00 87.12 74 VAL A N 1
ATOM 591 C CA . VAL A 1 74 ? 11.938 7.507 -11.376 1.00 87.12 74 VAL A CA 1
ATOM 592 C C . VAL A 1 74 ? 12.923 8.357 -12.183 1.00 87.12 74 VAL A C 1
ATOM 594 O O . VAL A 1 74 ? 13.075 8.137 -13.381 1.00 87.12 74 VAL A O 1
ATOM 597 N N . LEU A 1 75 ? 13.655 9.274 -11.542 1.00 88.38 75 LEU A N 1
ATOM 598 C CA . LEU A 1 75 ? 14.659 10.102 -12.217 1.00 88.38 75 LEU A CA 1
ATOM 599 C C . LEU A 1 75 ? 15.812 9.282 -12.812 1.00 88.38 75 LEU A C 1
ATOM 601 O O . LEU A 1 75 ? 16.378 9.684 -13.828 1.00 88.38 75 LEU A O 1
ATOM 605 N N . THR A 1 76 ? 16.122 8.106 -12.255 1.00 87.00 76 THR A N 1
ATOM 606 C CA . THR A 1 76 ? 17.141 7.215 -12.838 1.00 87.00 76 THR A CA 1
ATOM 607 C C . THR A 1 76 ? 16.755 6.676 -14.218 1.00 87.00 76 THR A C 1
ATOM 609 O O . THR A 1 76 ? 17.644 6.318 -14.989 1.00 87.00 76 THR A O 1
ATOM 612 N N . LEU A 1 77 ? 15.465 6.689 -14.588 1.00 84.44 77 LEU A N 1
ATOM 613 C CA . LEU A 1 77 ? 15.022 6.296 -15.931 1.00 84.44 77 LEU A CA 1
ATOM 614 C C . LEU A 1 77 ? 15.588 7.208 -17.024 1.00 84.44 77 LEU A C 1
ATOM 616 O O . LEU A 1 77 ? 15.834 6.733 -18.127 1.00 84.44 77 LEU A O 1
ATOM 620 N N . PHE A 1 78 ? 15.846 8.485 -16.726 1.00 85.50 78 PHE A N 1
ATOM 621 C CA . PHE A 1 78 ? 16.416 9.420 -17.702 1.00 85.50 78 PHE A CA 1
ATOM 622 C C . PHE A 1 78 ? 17.894 9.151 -18.012 1.00 85.50 78 PHE A C 1
ATOM 624 O O . PHE A 1 78 ? 18.407 9.660 -19.003 1.00 85.50 78 PHE A O 1
ATOM 631 N N . TRP A 1 79 ? 18.576 8.365 -17.176 1.00 85.25 79 TRP A N 1
ATOM 632 C CA . TRP A 1 79 ? 20.007 8.078 -17.304 1.00 85.25 79 TRP A CA 1
ATOM 633 C C . TRP A 1 79 ? 2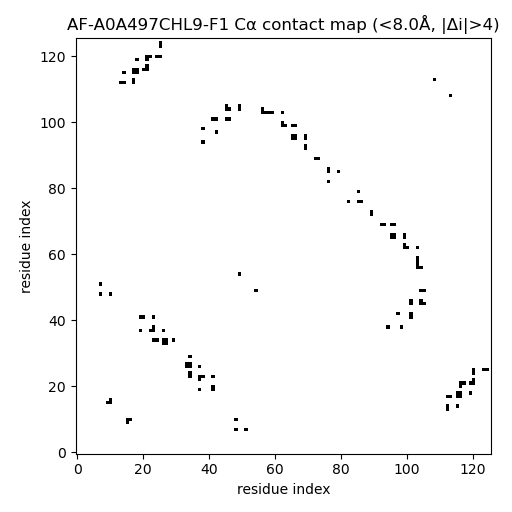0.299 6.596 -17.591 1.00 85.25 79 TRP A C 1
ATOM 635 O O . TRP A 1 79 ? 21.450 6.211 -17.797 1.00 85.25 79 TRP A O 1
ATOM 645 N N . THR A 1 80 ? 19.284 5.729 -17.579 1.00 83.94 80 THR A N 1
ATOM 646 C CA . THR A 1 80 ? 19.514 4.287 -17.706 1.00 83.94 80 THR A CA 1
ATOM 647 C C . THR A 1 80 ? 19.754 3.865 -19.154 1.00 83.94 80 THR A C 1
ATOM 649 O O . THR A 1 80 ? 19.097 4.333 -20.080 1.00 83.94 80 THR A O 1
ATOM 652 N N . ILE A 1 81 ? 20.680 2.925 -19.338 1.00 81.00 81 ILE A N 1
ATOM 653 C CA . ILE A 1 81 ? 21.004 2.324 -20.641 1.00 81.00 81 ILE A CA 1
ATOM 654 C C . ILE A 1 81 ? 20.053 1.156 -20.954 1.00 81.00 81 ILE A C 1
ATOM 656 O O . ILE A 1 81 ? 19.751 0.896 -22.113 1.00 81.00 81 ILE A O 1
ATOM 660 N N . ASN A 1 82 ? 19.551 0.466 -19.919 1.00 85.62 82 ASN A N 1
ATOM 661 C CA . ASN A 1 82 ? 18.668 -0.699 -20.040 1.00 85.62 82 ASN A CA 1
ATOM 662 C C . ASN A 1 82 ? 17.297 -0.401 -19.426 1.00 85.62 82 ASN A C 1
ATOM 664 O O . ASN A 1 82 ? 17.039 -0.719 -18.263 1.00 85.62 82 ASN A O 1
ATOM 668 N N . ILE A 1 83 ? 16.416 0.205 -20.221 1.00 84.75 83 ILE A N 1
ATOM 669 C CA . ILE A 1 83 ? 15.098 0.667 -19.770 1.00 84.75 83 ILE A CA 1
ATOM 670 C C . ILE A 1 83 ? 14.231 -0.492 -19.256 1.00 84.75 83 ILE A C 1
ATOM 672 O O . ILE A 1 83 ? 13.667 -0.377 -18.169 1.00 84.75 83 ILE A O 1
ATOM 676 N N . ASP A 1 84 ? 14.180 -1.629 -19.958 1.00 85.00 84 ASP A N 1
ATOM 677 C CA . ASP A 1 84 ? 13.348 -2.783 -19.571 1.00 85.00 84 ASP A CA 1
ATOM 678 C C . ASP A 1 84 ? 13.666 -3.302 -18.163 1.00 85.00 84 ASP A C 1
ATOM 680 O O . ASP A 1 84 ? 12.781 -3.642 -17.371 1.00 85.00 84 ASP A O 1
ATOM 684 N N . LEU A 1 85 ? 14.954 -3.334 -17.824 1.00 84.12 85 LEU A N 1
ATOM 685 C CA . LEU A 1 85 ? 15.423 -3.857 -16.548 1.00 84.12 85 LEU A CA 1
ATOM 686 C C . LEU A 1 85 ? 15.173 -2.853 -15.414 1.00 84.12 85 LEU A C 1
ATOM 688 O O . LEU A 1 85 ? 14.801 -3.248 -14.307 1.00 84.12 85 LEU A O 1
ATOM 692 N N . THR A 1 86 ? 15.304 -1.553 -15.698 1.00 85.25 86 THR A N 1
ATOM 693 C CA . THR A 1 86 ? 14.992 -0.483 -14.742 1.00 85.25 86 THR A CA 1
ATOM 694 C C . THR A 1 86 ? 13.492 -0.377 -14.466 1.00 85.25 86 THR A C 1
ATOM 696 O O . THR A 1 86 ? 13.116 -0.252 -13.302 1.00 85.25 86 THR A O 1
ATOM 699 N N . ILE A 1 87 ? 12.628 -0.514 -15.480 1.00 85.31 87 ILE A N 1
ATOM 700 C CA . ILE A 1 87 ? 11.165 -0.521 -15.299 1.00 85.31 87 ILE A CA 1
ATOM 701 C C . ILE A 1 87 ? 10.746 -1.671 -14.383 1.00 85.31 87 ILE A C 1
ATOM 703 O O . ILE A 1 87 ? 10.032 -1.448 -13.410 1.00 85.31 87 ILE A O 1
ATOM 707 N N . LYS A 1 88 ? 11.263 -2.884 -14.612 1.00 85.25 88 LYS A N 1
ATOM 708 C CA . LYS A 1 88 ? 10.950 -4.045 -13.765 1.00 85.25 88 LYS A CA 1
ATOM 709 C C . LYS A 1 88 ? 11.393 -3.855 -12.308 1.00 85.25 88 LYS A C 1
ATOM 711 O O . LYS A 1 88 ? 10.741 -4.342 -11.383 1.00 85.25 88 LYS A O 1
ATOM 716 N N . GLY A 1 89 ? 12.506 -3.155 -12.084 1.00 83.75 89 GLY A N 1
ATOM 717 C CA . GLY A 1 89 ? 12.941 -2.752 -10.744 1.00 83.75 89 GLY A CA 1
ATOM 718 C C . GLY A 1 89 ? 11.988 -1.740 -10.104 1.00 83.75 89 GLY A C 1
ATOM 719 O O . GLY A 1 89 ? 11.616 -1.894 -8.941 1.00 83.75 89 GLY A O 1
ATOM 720 N N . LEU A 1 90 ? 11.549 -0.753 -10.884 1.00 85.38 90 LEU A N 1
ATOM 721 C CA . LEU A 1 90 ? 10.646 0.309 -10.451 1.00 85.38 90 LEU A CA 1
ATOM 722 C C . LEU A 1 90 ? 9.242 -0.216 -10.108 1.00 85.38 90 LEU A C 1
ATOM 724 O O . LEU A 1 90 ? 8.655 0.180 -9.105 1.00 85.38 90 LEU A O 1
ATOM 728 N N . GLU A 1 91 ? 8.735 -1.184 -10.875 1.00 85.19 91 GLU A N 1
ATOM 729 C CA . GLU A 1 91 ? 7.480 -1.886 -10.579 1.00 85.19 91 GLU A CA 1
ATOM 730 C C . GLU A 1 91 ? 7.522 -2.588 -9.218 1.00 85.19 91 GLU A C 1
ATOM 732 O O . GLU A 1 91 ? 6.549 -2.561 -8.466 1.00 85.19 91 GLU A O 1
ATOM 737 N N . ARG A 1 92 ? 8.659 -3.190 -8.851 1.00 81.50 92 ARG A N 1
ATOM 738 C CA . ARG A 1 92 ? 8.807 -3.863 -7.549 1.00 81.50 92 ARG A CA 1
ATOM 739 C C . ARG A 1 92 ? 8.913 -2.880 -6.390 1.00 81.50 92 ARG A C 1
ATOM 741 O O . ARG A 1 92 ? 8.506 -3.215 -5.278 1.00 81.50 92 ARG A O 1
ATOM 748 N N . THR A 1 93 ? 9.431 -1.679 -6.632 1.00 84.94 93 THR A N 1
ATOM 749 C CA . THR A 1 93 ? 9.540 -0.621 -5.620 1.00 84.94 93 THR A CA 1
ATOM 750 C C . THR A 1 93 ? 8.324 0.302 -5.590 1.00 84.94 93 THR A C 1
ATOM 752 O O . THR A 1 93 ? 8.279 1.209 -4.765 1.00 84.94 93 THR A O 1
ATOM 755 N N . ILE A 1 94 ? 7.283 0.051 -6.390 1.00 85.56 94 ILE A N 1
ATOM 756 C CA . ILE A 1 94 ? 6.072 0.882 -6.399 1.00 85.56 94 ILE A CA 1
ATOM 757 C C . ILE A 1 94 ? 5.375 0.931 -5.033 1.00 85.56 94 ILE A C 1
ATOM 759 O O . ILE A 1 94 ? 4.800 1.955 -4.662 1.00 85.56 94 ILE A O 1
ATOM 763 N N . SER A 1 95 ? 5.499 -0.133 -4.232 1.00 83.94 95 SER A N 1
ATOM 764 C CA . SER A 1 95 ? 4.992 -0.197 -2.856 1.00 83.94 95 SER A CA 1
ATOM 765 C C . SER A 1 95 ? 5.540 0.927 -1.973 1.00 83.94 95 SER A C 1
ATOM 767 O O . SER A 1 95 ? 4.830 1.410 -1.094 1.00 83.94 95 SER A O 1
ATOM 769 N N . LEU A 1 96 ? 6.766 1.391 -2.238 1.00 83.94 96 LEU A N 1
ATOM 770 C CA . LEU A 1 96 ? 7.420 2.487 -1.515 1.00 83.94 96 LEU A CA 1
ATOM 771 C C . LEU A 1 96 ? 6.683 3.821 -1.711 1.00 83.94 96 LEU A C 1
ATOM 773 O O . LEU A 1 96 ? 6.732 4.673 -0.834 1.00 83.94 96 LEU A O 1
ATOM 777 N N . CYS A 1 97 ? 5.951 3.978 -2.817 1.00 85.88 97 CYS A N 1
ATOM 778 C CA . CYS A 1 97 ? 5.098 5.134 -3.091 1.00 85.88 97 CYS A CA 1
ATOM 779 C C . CYS A 1 97 ? 3.625 4.867 -2.737 1.00 85.88 97 CYS A C 1
ATOM 781 O O . CYS A 1 97 ? 2.956 5.696 -2.125 1.00 85.88 97 CYS A O 1
ATOM 783 N N . VAL A 1 98 ? 3.110 3.680 -3.063 1.00 85.75 98 VAL A N 1
ATOM 784 C CA . VAL A 1 98 ? 1.695 3.332 -2.856 1.00 85.75 98 VAL A CA 1
ATOM 785 C C . VAL A 1 98 ? 1.333 3.287 -1.372 1.00 85.75 98 VAL A C 1
ATOM 787 O O . VAL A 1 98 ? 0.313 3.846 -0.976 1.00 85.75 98 VAL A O 1
ATOM 790 N N . VAL A 1 99 ? 2.171 2.675 -0.532 1.00 86.62 99 VAL A N 1
ATOM 791 C CA . VAL A 1 99 ? 1.922 2.581 0.914 1.00 86.62 99 VAL A CA 1
ATOM 792 C C . VAL A 1 99 ? 1.764 3.965 1.560 1.00 86.62 99 VAL A C 1
ATOM 794 O O . VAL A 1 99 ? 0.719 4.197 2.173 1.00 86.62 99 VAL A O 1
ATOM 797 N N . PRO A 1 100 ? 2.706 4.921 1.423 1.00 85.62 100 PRO A N 1
ATOM 798 C CA . PRO A 1 100 ? 2.532 6.239 2.029 1.00 85.62 100 PRO A CA 1
ATOM 799 C C . PRO A 1 100 ? 1.326 7.002 1.465 1.00 85.62 100 PRO A C 1
ATOM 801 O O . PRO A 1 100 ? 0.631 7.671 2.227 1.00 85.62 100 PRO A O 1
ATOM 804 N N . ILE A 1 101 ? 0.993 6.856 0.178 1.00 84.81 101 ILE A N 1
ATOM 805 C CA . ILE A 1 101 ? -0.228 7.459 -0.385 1.00 84.81 101 ILE A CA 1
ATOM 806 C C . ILE A 1 101 ? -1.479 6.913 0.316 1.00 84.81 101 ILE A C 1
ATOM 808 O O . ILE A 1 101 ? -2.353 7.685 0.711 1.00 84.81 101 ILE A O 1
ATOM 812 N N . ILE A 1 102 ? -1.560 5.598 0.533 1.00 85.69 102 ILE A N 1
ATOM 813 C CA . ILE A 1 102 ? -2.691 4.975 1.230 1.00 85.69 102 ILE A CA 1
ATOM 814 C C . ILE A 1 102 ? -2.799 5.493 2.672 1.00 85.69 102 ILE A C 1
ATOM 816 O O . ILE A 1 102 ? -3.883 5.884 3.110 1.00 85.69 102 ILE A O 1
ATOM 820 N N . PHE A 1 103 ? -1.686 5.562 3.406 1.00 83.75 103 PHE A N 1
ATOM 821 C CA . PHE A 1 103 ? -1.685 6.070 4.782 1.00 83.75 103 PHE A CA 1
ATOM 822 C C . PHE A 1 103 ? -2.030 7.561 4.889 1.00 83.75 103 PHE A C 1
ATOM 824 O O . PHE A 1 103 ? -2.608 7.971 5.894 1.00 83.75 103 PHE A O 1
ATOM 831 N N . LEU A 1 104 ? -1.764 8.356 3.851 1.00 82.62 104 LEU A N 1
ATOM 832 C CA . LEU A 1 104 ? -2.173 9.762 3.776 1.00 82.62 104 LEU A CA 1
ATOM 833 C C . LEU A 1 104 ? -3.701 9.934 3.709 1.00 82.62 104 LEU A C 1
ATOM 835 O O . LEU A 1 104 ? -4.270 10.898 4.224 1.00 82.62 104 LEU A O 1
ATOM 839 N N . ILE A 1 105 ? -4.351 8.996 3.023 1.00 80.06 105 ILE A N 1
ATOM 840 C CA . ILE A 1 105 ? -5.784 8.965 2.718 1.00 80.06 105 ILE A CA 1
ATOM 841 C C . ILE A 1 105 ? -6.574 8.363 3.897 1.00 80.06 105 ILE A C 1
ATOM 843 O O . ILE A 1 105 ? -7.708 8.761 4.189 1.00 80.06 105 ILE A O 1
ATOM 847 N N . LEU A 1 106 ? -5.965 7.412 4.606 1.00 78.88 106 LEU A N 1
ATOM 848 C CA . LEU A 1 106 ? -6.550 6.725 5.752 1.00 78.88 106 LEU A CA 1
ATOM 849 C C . LEU A 1 106 ? -6.808 7.657 6.958 1.00 78.88 106 LEU A C 1
ATOM 851 O O . LEU A 1 106 ? -6.147 8.676 7.160 1.00 78.88 106 LEU A O 1
ATOM 855 N N . PRO A 1 107 ? -7.782 7.320 7.828 1.00 71.31 107 PRO A N 1
ATOM 856 C CA . PRO A 1 107 ? -7.891 7.944 9.145 1.00 71.31 107 PRO A CA 1
ATOM 857 C C . PRO A 1 107 ? -6.641 7.766 9.977 1.00 71.31 107 PRO A C 1
ATOM 859 O O . PRO A 1 107 ? -6.094 6.671 10.023 1.00 71.31 107 PRO A O 1
ATOM 862 N N . LYS A 1 108 ? -6.282 8.833 10.711 1.00 70.06 108 LYS A N 1
ATOM 863 C CA . LYS A 1 108 ? -5.270 8.775 11.766 1.00 70.06 108 LYS A CA 1
ATOM 864 C C . LYS A 1 108 ? -5.467 7.504 12.587 1.00 70.06 108 LYS A C 1
ATOM 866 O O . LYS A 1 108 ? -6.535 7.286 13.166 1.00 70.06 108 LYS A O 1
ATOM 871 N N . PHE A 1 109 ? -4.431 6.679 12.599 1.00 72.56 109 PHE A N 1
ATO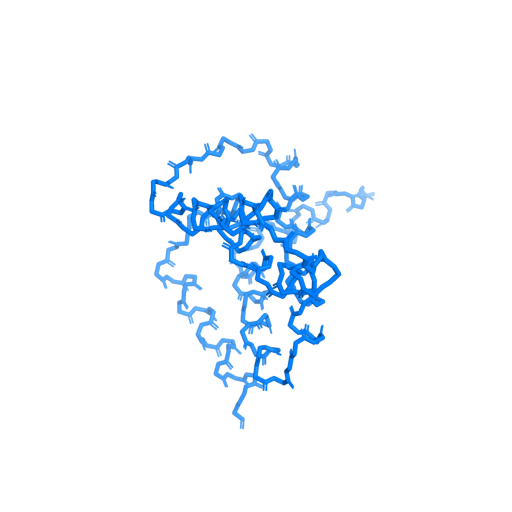M 872 C CA . PHE A 1 109 ? -4.379 5.498 13.436 1.00 72.56 109 PHE A CA 1
ATOM 873 C C . PHE A 1 109 ? -4.139 5.943 14.877 1.00 72.56 109 PHE A C 1
ATOM 875 O O . PHE A 1 109 ? -3.221 6.713 15.150 1.00 72.56 109 PHE A O 1
ATOM 882 N N . ASN A 1 110 ? -5.005 5.491 15.782 1.00 75.44 110 ASN A N 1
ATOM 883 C CA . ASN A 1 110 ? -4.759 5.566 17.218 1.00 75.44 110 ASN A CA 1
ATOM 884 C C . ASN A 1 110 ? -4.061 4.276 17.675 1.00 75.44 110 ASN A C 1
ATOM 886 O O . ASN A 1 110 ? -4.162 3.257 16.989 1.00 75.44 110 ASN A O 1
ATOM 890 N N . LEU A 1 111 ? -3.428 4.300 18.850 1.00 77.19 111 LEU A N 1
ATOM 891 C CA . LEU A 1 111 ? -2.753 3.147 19.455 1.00 77.19 111 LEU A CA 1
ATOM 892 C C . LEU A 1 111 ? -3.645 1.896 19.499 1.00 77.19 111 LEU A C 1
ATOM 894 O O . LEU A 1 111 ? -3.166 0.797 19.232 1.00 77.19 111 LEU A O 1
ATOM 898 N N . ASP A 1 112 ? -4.946 2.060 19.744 1.00 78.88 112 ASP A N 1
ATOM 899 C CA . ASP A 1 112 ? -5.906 0.949 19.775 1.00 78.88 112 ASP A CA 1
ATOM 900 C C . ASP A 1 112 ? -6.045 0.258 18.414 1.00 78.88 112 ASP A C 1
ATOM 902 O O . ASP A 1 112 ? -6.098 -0.966 18.324 1.00 78.88 112 ASP A O 1
ATOM 906 N N . ARG A 1 113 ? -6.033 1.033 17.322 1.00 80.25 113 ARG A N 1
ATOM 907 C CA . ARG A 1 113 ? -6.111 0.485 15.960 1.00 80.25 113 ARG A CA 1
ATOM 908 C C . ARG A 1 113 ? -4.834 -0.258 15.594 1.00 80.25 113 ARG A C 1
ATOM 910 O O . ARG A 1 113 ? -4.907 -1.286 14.934 1.00 80.25 113 ARG A O 1
ATOM 917 N N . THR A 1 114 ? -3.682 0.234 16.042 1.00 80.50 114 THR A N 1
ATOM 918 C CA . THR A 1 114 ? -2.389 -0.427 15.828 1.00 80.50 114 THR A CA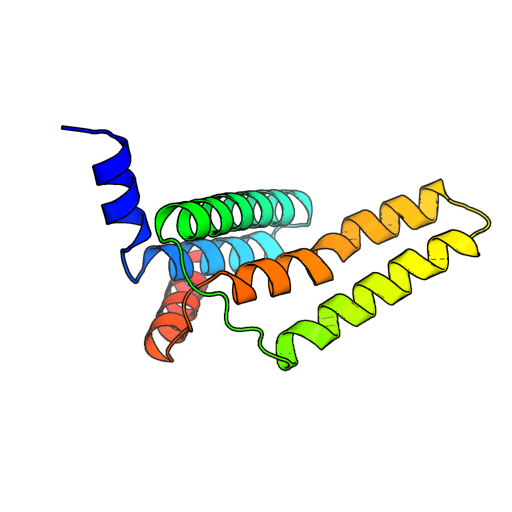 1
ATOM 919 C C . THR A 1 114 ? -2.297 -1.740 16.606 1.00 80.50 114 THR A C 1
ATOM 921 O O . THR A 1 114 ? -1.814 -2.733 16.066 1.00 80.50 114 THR A O 1
ATOM 924 N N . LYS A 1 115 ? -2.826 -1.787 17.837 1.00 85.12 115 LYS A N 1
ATOM 925 C CA . LYS A 1 115 ? -2.946 -3.034 18.610 1.00 85.12 115 LYS A CA 1
ATOM 926 C C . LYS A 1 115 ? -3.828 -4.059 17.901 1.00 85.12 115 LYS A C 1
ATOM 928 O O . LYS A 1 115 ? -3.429 -5.213 17.806 1.00 85.12 115 LYS A O 1
ATOM 933 N N . LEU A 1 116 ? -4.965 -3.634 17.341 1.00 83.62 116 LEU A N 1
ATOM 934 C CA . LEU A 1 116 ? -5.830 -4.519 16.552 1.00 83.62 116 LEU A CA 1
ATOM 935 C C . LEU A 1 116 ? -5.109 -5.091 15.326 1.00 83.62 116 LEU A C 1
ATOM 937 O O . LEU A 1 116 ? -5.230 -6.284 15.065 1.00 83.62 116 LEU A O 1
ATOM 941 N N . VAL A 1 117 ? -4.338 -4.276 14.590 1.00 85.12 117 VAL A N 1
ATOM 942 C CA . VAL A 1 117 ? -3.512 -4.774 13.469 1.00 85.12 117 VAL A CA 1
ATOM 943 C C . VAL A 1 117 ? -2.588 -5.890 13.949 1.00 85.12 117 VAL A C 1
ATOM 945 O O . VAL A 1 117 ? -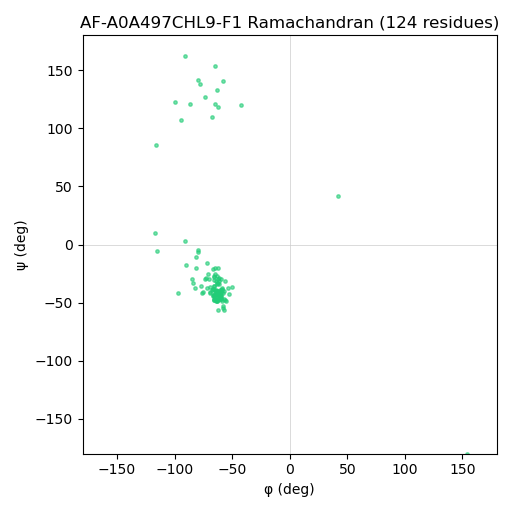2.532 -6.945 13.322 1.00 85.12 117 VAL A O 1
ATOM 948 N N . LEU A 1 118 ? -1.882 -5.661 15.059 1.00 85.94 118 LEU A N 1
ATOM 949 C CA . LEU A 1 118 ? -0.921 -6.617 15.598 1.00 85.94 118 LEU A CA 1
ATOM 950 C C . LEU A 1 118 ? -1.608 -7.906 16.065 1.00 85.94 118 LEU A C 1
ATOM 952 O O . LEU A 1 118 ? -1.121 -8.990 15.779 1.00 85.94 118 LEU A O 1
ATOM 956 N N . GLU A 1 119 ? -2.759 -7.802 16.727 1.00 88.12 119 GLU A N 1
ATOM 957 C CA . GLU A 1 119 ? -3.534 -8.960 17.176 1.00 88.12 119 GLU A CA 1
ATOM 958 C C . GLU A 1 119 ? -4.020 -9.814 15.998 1.00 88.12 119 GLU A C 1
ATOM 960 O O . GLU A 1 119 ? -3.838 -11.033 15.999 1.00 88.12 119 GLU A O 1
ATOM 965 N N . TYR A 1 120 ? -4.604 -9.181 14.974 1.00 86.25 120 TYR A N 1
ATOM 966 C CA . TYR A 1 120 ? -5.048 -9.874 13.765 1.00 86.25 120 TYR A CA 1
ATOM 967 C C . TYR A 1 120 ? -3.876 -10.505 13.012 1.00 86.25 120 TYR A C 1
ATOM 969 O O . TYR A 1 120 ? -3.997 -11.631 12.534 1.00 86.25 120 TYR A O 1
ATOM 977 N N . PHE A 1 121 ? -2.742 -9.808 12.931 1.00 87.12 121 PHE A N 1
ATOM 978 C CA . PHE A 1 121 ? -1.533 -10.333 12.312 1.00 87.12 121 PHE A CA 1
ATOM 979 C C . PHE A 1 121 ? -1.003 -11.555 13.071 1.00 87.12 121 PHE A C 1
ATOM 981 O O . PHE A 1 121 ? -0.763 -12.586 12.451 1.00 87.12 121 PHE A O 1
ATOM 988 N N . THR A 1 122 ? -0.878 -11.483 14.398 1.00 88.31 122 THR A N 1
ATOM 989 C CA . THR A 1 122 ? -0.407 -12.614 15.207 1.00 88.31 122 THR A CA 1
ATOM 990 C C . THR A 1 122 ? -1.334 -13.814 15.059 1.00 88.31 122 THR A C 1
ATOM 992 O O . THR A 1 122 ? -0.858 -14.902 14.782 1.00 88.31 122 THR A O 1
ATOM 995 N N . LYS A 1 123 ? -2.658 -13.628 15.148 1.00 86.50 123 LYS A N 1
ATOM 996 C CA . LYS A 1 123 ? -3.630 -14.725 14.978 1.00 86.50 123 LYS A CA 1
ATOM 997 C C . LYS A 1 123 ? -3.588 -15.379 13.595 1.00 86.50 123 LYS A C 1
ATOM 999 O O . LYS A 1 123 ? -3.909 -16.552 13.486 1.00 86.50 123 LYS A O 1
ATOM 1004 N N . ALA A 1 124 ? -3.260 -14.625 12.548 1.00 83.50 124 ALA A N 1
ATOM 1005 C CA . ALA A 1 124 ? -3.230 -15.142 11.182 1.00 83.50 124 ALA A CA 1
ATOM 1006 C C . ALA A 1 124 ? -1.942 -15.910 10.837 1.00 83.50 124 ALA A C 1
ATOM 1008 O O . ALA A 1 124 ? -1.945 -16.662 9.869 1.00 83.50 124 ALA A O 1
ATOM 1009 N N . ASN A 1 125 ? -0.850 -15.702 11.584 1.00 81.75 125 ASN A N 1
ATOM 1010 C CA . ASN A 1 125 ? 0.469 -16.286 11.298 1.00 81.75 125 ASN A CA 1
ATOM 1011 C C . ASN A 1 125 ? 0.975 -17.231 12.407 1.00 81.75 125 ASN A C 1
ATOM 1013 O O . ASN A 1 125 ? 2.150 -17.594 12.396 1.00 81.75 125 ASN A O 1
ATOM 1017 N N . LEU A 1 126 ? 0.118 -17.577 13.371 1.00 78.06 126 LEU A N 1
ATOM 1018 C CA . LEU A 1 126 ? 0.381 -18.535 14.450 1.00 78.06 126 LEU A CA 1
ATOM 1019 C C . LEU A 1 126 ? -0.221 -19.889 14.072 1.00 78.06 126 LEU A C 1
ATOM 1021 O O . LEU A 1 126 ? 0.486 -20.900 14.261 1.00 78.06 126 LEU A O 1
#

Radius of gyration: 16.76 Å; Cα contacts (8 Å, |Δi|>4): 80; chains: 1; bounding box: 53×35×40 Å

Secondary structure (DSSP, 8-state):
--HHHHHHHHHTSTTHHHHHHHHHHHHHHH-HHHHHHHHHHHHHHHHHHHHHHT------GGGHHHHHHHHHHHHGGGT-S-HHHHHHHHHHHTHHHHHHHHHHHS----HHHHHHHHHHHHHHH-

Sequence (126 aa):
MNVVSNINKELNKPEFFPRLIALVLSTLLIGFAPSSIALGVLSFFSLWYTIVSKRKIKLQFELLIPISIYVLFVLTLFWTINIDLTIKGLERTISLCVVPIIFLILPKFNLDRTKLVLEYFTKANL

Foldseek 3Di:
DDPVVVLLVQLPPLQNLLLLLLLLVLLVVVDDVSNVVSLVVLLVSLVVNCVVVVDDQDDDVVLVVLVVVLVVLVVCCVVDPDNVVSVVVSVSSVCSNSVSVSVSSDPDDDPVSVVSSVVSNVVVND

Mean predicted aligned error: 7.67 Å

Solvent-accessible surface area (backbone atoms only — not comparable to full-atom values): 7144 Å² total; per-residue (Å²): 134,62,69,69,62,54,53,54,55,54,68,65,38,82,60,48,64,29,50,49,51,19,48,28,59,56,28,52,78,78,34,68,70,58,20,52,53,40,47,50,53,52,43,52,54,40,51,53,49,36,68,74,64,67,58,84,71,63,87,54,75,79,50,45,54,47,39,53,54,44,51,55,57,58,56,47,63,84,74,51,90,56,58,73,64,50,50,59,53,48,64,70,49,42,58,51,39,51,52,42,54,40,60,43,57,42,78,86,80,49,74,69,43,54,50,49,18,51,51,53,31,51,69,74,76,110